Protein 2HDZ (pdb70)

InterPro domains:
  IPR009071 High mobility group box domain [PF00505] (112-179)
  IPR009071 High mobility group box domain [PF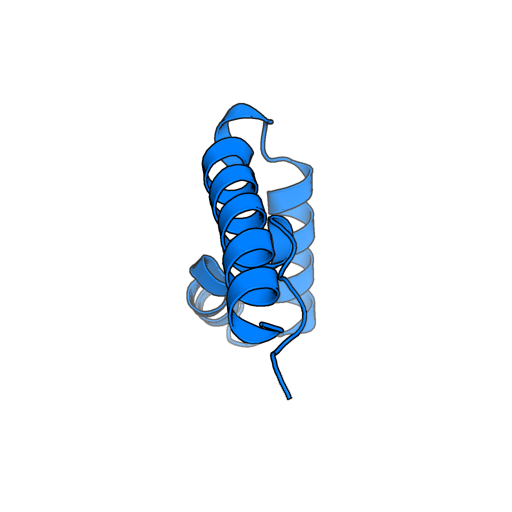00505] (197-263)
  IPR009071 High mobility group box domain [PF00505] (407-468)
  IPR009071 High mobility group box domain [PF09011] (299-357)
  IPR009071 High mobility group box domain [PS50118] (112-180)
  IPR009071 High mobility group box domain [PS50118] (196-264)
  IPR009071 High mobility group box domain [PS50118] (298-362)
  IPR009071 High mobility group box domain [PS50118] (407-475)
  IPR009071 High mobility group box domain [PS50118] (482-549)
  IPR009071 High mobility group box domain [PS50118] (568-634)
  IPR009071 High mobility group box domain [SM00398] (111-181)
  IPR009071 High mobility group box domain [SM00398] (195-265)
  IPR009071 High mobility group box domain [SM00398] (297-363)
  IPR009071 High mobility group box domain [SM00398] (406-476)
  IPR009071 High mobility group box domain [SM00398] (481-550)
  IPR009071 High mobility group box domain [SM00398] (567-635)
  IPR029215 High mobility group box domain 5 [PF14887] (479-563)
  IPR029215 High mobility group box domain 5 [cd22002] (480-551)
  IPR036910 High mobility group box domain superfamily [G3DSA:1.10.30.10] (102-194)
  IPR036910 High mobility group box domain superfamily [G3DSA:1.10.30.10] (195-261)

Organism: Homo sapiens (NCBI:txid9606)

GO terms:
  GO:0001181 RNA polymerase I general transcription initiation factor activity (F, IDA)
  GO:0005730 nucleolus (C, IDA)
  GO:0006361 transcription initiation at RNA polymerase I promoter (P, IDA)
  GO:0005515 protein binding (F, IPI)
  GO:0003682 chromatin binding (F, IDA)
  GO:0006360 transcription by RNA polymerase I (P, IMP)
  GO:0005654 nucleoplasm (C, TAS)
  GO:0001650 fibrillar center (C, IDA)
  GO:0097110 scaffold protein binding (F, IPI)
  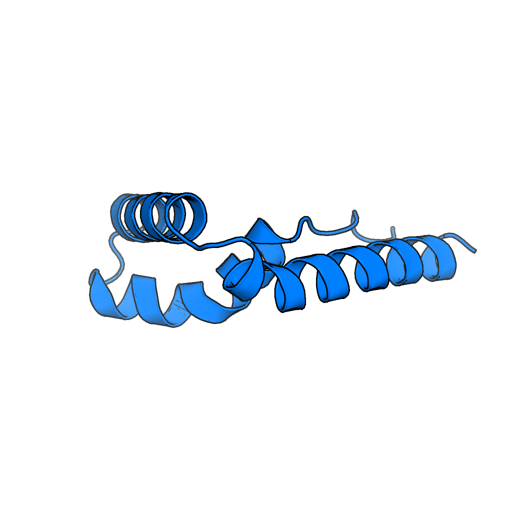GO:0005634 nucleus (C, IDA)
  GO:0001164 RNA polymerase I core promoter sequence-specific DNA binding (F, IDA)
  GO:0001165 RNA polymerase I cis-regulatory region sequence-specific DNA binding (F, IDA)
  GO:0003723 RNA binding (F, HDA)

Radius of gyration: 13.79 Å; Cα contacts (8 Å, |Δi|>4): 44; chains: 1; bounding box: 23×40×27 Å

CATH classification: 1.10.30.10

Secondary structure (DSSP, 8-state):
-PPPPPPHHHHHHHHHHHHHHHHTTT-HHHHHHHHHHHHHH--HHHHHHHHHHHHHHHHHHHHHH-

Nearest PDB structures (foldseek):
  2hdz-assembly1_A  TM=1.015E+00  e=1.713E-08  Homo sapiens
  4s2q-assembly1_D  TM=9.081E-01  e=8.600E-02  Mus musculus
  1gt0-assembly1_D  TM=8.607E-01  e=3.034E-01  Mus musculus
  2co9-assembly1_A  TM=8.203E-01  e=7.929E-01  Mus musculus
  1v63-assembly1_A  TM=7.099E-01  e=7.762E+00  Mus musculus

Solvent-accessible surface area: 5298 Å² total; per-residue (Å²): 207,32,137,85,46,65,146,16,29,62,27,15,47,95,66,28,55,50,95,17,40,77,158,53,180,105,61,178,119,109,0,96,118,16,1,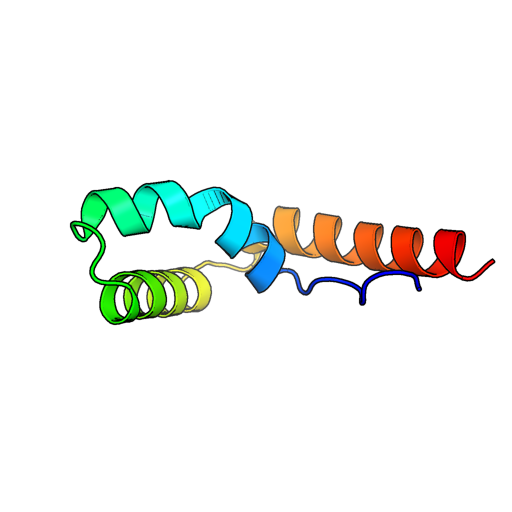75,118,48,22,110,123,23,98,157,160,78,26,87,97,31,83,126,93,19,52,85,22,73,116,129,57,92,142,88,109,130

Sequence (66 aa):
LPESPKRAEEIWQQSVIGDYLARFKNDRVKALKAMEMTWNNMEKKEKLMWIKKAAEDQKRYERELS

Foldseek 3Di:
DDDDQDALLRVVCVVCLVVLCVVVVNPNVRSVVVSVVVVVPDDPVRSVVSNVVSVVSVVVSVVVVD

Structure (mmCIF, N/CA/C/O backbone):
data_2HDZ
#
_entry.id   2HDZ
#
_cell.length_a   60.812
_cell.length_b   60.812
_cell.length_c   63.158
_cell.angle_alpha   90.000
_cell.angle_beta   90.000
_cell.angle_gamma   120.000
#
_symmetry.space_group_name_H-M   'P 65'
#
loop_
_entity.id
_entity.type
_entity.pdbx_description
1 polymer 'Nucleolar transcription factor 1'
2 water water
#
loop_
_atom_site.group_PDB
_atom_site.id
_atom_site.type_symbol
_atom_site.label_atom_id
_atom_site.label_alt_id
_atom_site.label_comp_id
_atom_site.label_asym_id
_atom_site.label_entity_id
_atom_site.label_seq_id
_atom_site.pdbx_PDB_ins_code
_atom_site.Cartn_x
_atom_site.Cartn_y
_atom_site.Cartn_z
_atom_site.occupancy
_atom_site.B_iso_or_equiv
_atom_site.auth_seq_id
_atom_site.auth_comp_id
_atom_site.auth_asym_id
_atom_site.auth_atom_id
_atom_site.pdbx_PDB_model_num
ATOM 1 N N . LEU A 1 4 ? 36.871 -1.531 7.974 1.00 34.00 4 LEU A N 1
ATOM 2 C CA . LEU A 1 4 ? 37.254 -2.941 7.824 1.00 32.96 4 LEU A CA 1
ATOM 3 C C . LEU A 1 4 ? 37.142 -3.794 9.104 1.00 31.67 4 LEU A C 1
ATOM 4 O O . LEU A 1 4 ? 37.129 -5.017 8.986 1.00 31.40 4 LEU A O 1
ATOM 9 N N . PRO A 1 5 ? 37.039 -3.167 10.307 1.00 30.85 5 PRO A N 1
ATOM 10 C CA . PRO A 1 5 ? 36.850 -4.034 11.478 1.00 30.03 5 PRO A CA 1
ATOM 11 C C . PRO A 1 5 ? 35.575 -4.877 11.386 1.00 30.04 5 PRO A C 1
ATOM 12 O O . PRO A 1 5 ? 34.520 -4.410 10.946 1.00 29.37 5 PRO A O 1
ATOM 16 N N . GLU A 1 6 ? 35.690 -6.141 11.787 1.00 29.77 6 GLU A N 1
ATOM 17 C CA . GLU A 1 6 ? 34.541 -7.034 11.850 1.00 29.58 6 GLU A CA 1
ATOM 18 C C . GLU A 1 6 ? 33.533 -6.519 12.856 1.00 27.92 6 GLU A C 1
ATOM 19 O O . GLU A 1 6 ? 33.922 -6.029 13.898 1.00 27.84 6 GLU A O 1
ATOM 25 N N . SER A 1 7 ? 32.249 -6.667 12.559 1.00 26.89 7 SER A N 1
ATOM 26 C CA . SER A 1 7 ? 31.184 -6.348 13.507 1.00 26.77 7 SER A CA 1
ATOM 27 C C . SER A 1 7 ? 31.373 -7.085 14.839 1.00 26.17 7 SER A C 1
ATOM 28 O O . SER A 1 7 ? 31.943 -8.201 14.850 1.00 26.03 7 SER A O 1
ATOM 31 N N . PRO A 1 8 ? 30.899 -6.485 15.953 1.00 25.26 8 PRO A N 1
ATOM 32 C CA . PRO A 1 8 ? 30.987 -7.180 17.254 1.00 24.86 8 PRO A CA 1
ATOM 33 C C . PRO A 1 8 ? 30.087 -8.422 17.251 1.00 24.12 8 PRO A C 1
ATOM 34 O O . PRO A 1 8 ? 29.012 -8.385 16.672 1.00 24.15 8 PRO A O 1
ATOM 38 N N . LYS A 1 9 ? 30.543 -9.501 17.876 1.00 23.08 9 LYS A N 1
ATOM 39 C CA . LYS A 1 9 ? 29.793 -10.777 17.950 1.00 22.89 9 LYS A CA 1
ATOM 40 C C . LYS A 1 9 ? 28.897 -10.839 19.182 1.00 22.94 9 LYS A C 1
ATOM 41 O O . LYS A 1 9 ? 29.324 -10.454 20.272 1.00 22.17 9 LYS A O 1
ATOM 47 N N . ARG A 1 10 ? 27.664 -11.332 19.024 1.00 22.27 10 ARG A N 1
ATOM 48 C CA . ARG A 1 10 ? 26.734 -11.467 20.152 1.00 23.99 10 ARG A CA 1
ATOM 49 C C . ARG A 1 10 ? 27.170 -12.659 21.014 1.00 21.14 10 ARG A C 1
ATOM 50 O O . ARG A 1 10 ? 27.852 -13.533 20.526 1.00 20.60 10 ARG A O 1
ATOM 58 N N . ALA A 1 11 ? 26.747 -12.706 22.270 1.00 19.85 11 ALA A N 1
ATOM 59 C CA . ALA A 1 11 ? 27.105 -13.819 23.161 1.00 18.50 11 ALA A CA 1
ATOM 60 C C . ALA A 1 11 ? 26.813 -15.197 22.517 1.00 17.38 11 ALA A C 1
ATOM 61 O O . ALA A 1 11 ? 27.640 -16.113 22.568 1.00 16.65 11 ALA A O 1
ATOM 63 N N . GLU A 1 12 ? 25.643 -15.325 21.874 1.00 16.47 12 GLU A N 1
ATOM 64 C CA . GLU A 1 12 ? 25.208 -16.605 21.305 1.00 16.76 12 GLU A CA 1
ATOM 65 C C . GLU A 1 12 ? 26.138 -17.077 20.184 1.00 16.63 12 GLU A C 1
ATOM 66 O O . GLU A 1 12 ? 26.456 -18.249 20.074 1.00 15.74 12 GLU A O 1
ATOM 72 N N . GLU A 1 13 ? 26.543 -16.144 19.342 1.00 17.26 13 GLU A N 1
ATOM 73 C CA . GLU A 1 13 ? 27.490 -16.408 18.246 1.00 18.50 13 GLU A CA 1
ATOM 74 C C . GLU A 1 13 ? 28.867 -16.883 18.744 1.00 17.43 13 GLU A C 1
ATOM 75 O O . GLU A 1 13 ? 29.430 -17.818 18.194 1.00 16.55 13 GLU A O 1
ATOM 81 N N . ILE A 1 14 ? 29.385 -16.247 19.797 1.00 16.31 14 ILE A N 1
ATOM 82 C CA . ILE A 1 14 ? 30.645 -16.649 20.397 1.00 16.77 14 ILE A CA 1
ATOM 83 C C . ILE A 1 14 ? 30.540 -18.086 20.954 1.00 17.66 14 ILE A C 1
ATOM 84 O O . ILE A 1 14 ? 31.427 -18.940 20.726 1.00 16.80 14 ILE A O 1
ATOM 89 N N . TRP A 1 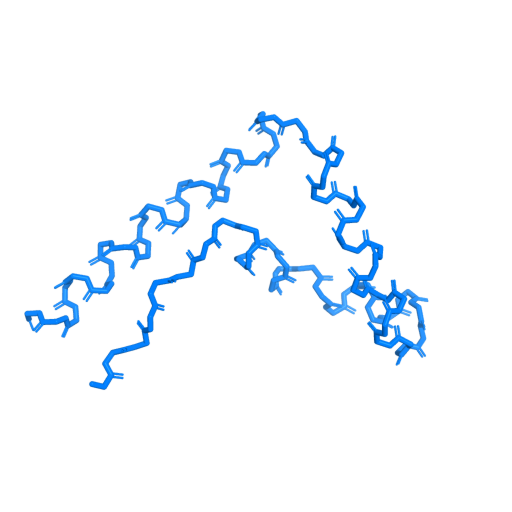15 ? 29.442 -18.365 21.645 1.00 17.60 15 TRP A N 1
ATOM 90 C CA . TRP A 1 15 ? 29.207 -19.716 22.138 1.00 18.18 15 TRP A CA 1
ATOM 91 C C . TRP A 1 15 ? 29.096 -20.698 20.975 1.00 19.28 15 TRP A C 1
ATOM 92 O O . TRP A 1 15 ? 29.736 -21.754 21.002 1.00 19.35 15 TRP A O 1
ATOM 103 N N . GLN A 1 16 ? 28.273 -20.376 19.971 1.00 19.89 16 GLN A N 1
ATOM 104 C CA . GLN A 1 16 ? 28.135 -21.227 18.775 1.00 21.53 16 GLN A CA 1
ATOM 105 C C . GLN A 1 16 ? 29.487 -21.602 18.158 1.00 22.01 16 GLN A C 1
ATOM 106 O O . GLN A 1 16 ? 29.721 -22.766 17.798 1.00 21.09 16 GLN A O 1
ATOM 112 N N . GLN A 1 17 ? 30.370 -20.614 18.025 1.00 22.01 17 GLN A N 1
ATOM 113 C CA . GLN A 1 17 ? 31.703 -20.871 17.474 1.00 23.17 17 GLN A CA 1
ATOM 114 C C . GLN A 1 17 ? 32.459 -21.924 18.286 1.00 22.63 17 GLN A C 1
ATOM 115 O O . GLN A 1 17 ? 33.164 -22.758 17.721 1.00 22.44 17 GLN A O 1
ATOM 121 N N . SER A 1 18 ? 32.278 -21.887 19.604 1.00 22.93 18 SER A N 1
ATOM 122 C CA . SER A 1 18 ? 32.980 -22.776 20.537 1.00 22.57 18 SER A CA 1
ATOM 123 C C . SER A 1 18 ? 32.496 -24.224 20.414 1.00 22.65 18 SER A C 1
ATOM 124 O O . SER A 1 18 ? 33.236 -25.155 20.727 1.00 24.02 18 SER A O 1
ATOM 127 N N . VAL A 1 19 ? 31.273 -24.418 19.949 1.00 22.61 19 VAL A N 1
ATOM 128 C CA . VAL A 1 19 ? 30.645 -25.768 19.948 1.00 23.09 19 VAL A CA 1
ATOM 129 C C . VAL A 1 19 ? 30.264 -26.363 18.580 1.00 23.49 19 VAL A C 1
ATOM 130 O O . VAL A 1 19 ? 29.920 -27.562 18.492 1.00 22.89 19 VAL A O 1
ATOM 134 N N . ILE A 1 20 ? 30.284 -25.532 17.537 1.00 22.73 20 ILE A N 1
ATOM 135 C CA . ILE A 1 20 ? 29.835 -25.954 16.207 1.00 23.04 20 ILE A CA 1
ATOM 136 C C . ILE A 1 20 ? 30.520 -27.257 15.690 1.00 23.43 20 ILE A C 1
ATOM 137 O O . ILE A 1 20 ? 29.840 -28.154 15.203 1.00 22.71 20 ILE A O 1
ATOM 142 N N . GLY A 1 21 ? 31.841 -27.355 15.808 1.00 24.35 21 GLY A N 1
ATOM 143 C CA . GLY A 1 21 ? 32.561 -28.573 15.408 1.00 25.87 21 GLY A CA 1
ATOM 144 C C . GLY A 1 21 ? 31.977 -29.827 16.048 1.00 27.54 21 GLY A C 1
ATOM 145 O O . GLY A 1 21 ? 31.756 -30.844 15.366 1.00 28.16 21 GLY A O 1
ATOM 146 N N . ASP A 1 22 ? 31.696 -29.753 17.354 1.00 28.18 22 ASP A N 1
ATOM 147 C CA . ASP A 1 22 ? 31.074 -30.868 18.081 1.00 29.36 22 ASP A CA 1
ATOM 148 C C . ASP A 1 22 ? 29.669 -31.208 17.600 1.00 29.77 22 ASP A C 1
ATOM 149 O O . ASP A 1 22 ? 29.363 -32.382 17.414 1.00 29.13 22 ASP A O 1
ATOM 154 N N . TYR A 1 23 ? 28.818 -30.202 17.395 1.00 29.64 23 TYR A N 1
ATOM 155 C CA . TYR A 1 23 ? 27.460 -30.470 16.903 1.00 30.24 23 TYR A CA 1
ATOM 156 C C . TYR A 1 23 ? 27.440 -31.059 15.484 1.00 30.77 23 TYR A C 1
ATOM 157 O O . TYR A 1 23 ? 26.630 -31.954 15.191 1.00 30.63 23 TYR A O 1
ATOM 166 N N . LEU A 1 24 ? 28.323 -30.553 14.622 1.00 31.18 24 LEU A N 1
ATOM 167 C CA . LEU A 1 24 ? 28.478 -31.077 13.263 1.00 32.05 24 LEU A CA 1
ATOM 168 C C . LEU A 1 24 ? 28.941 -32.537 13.253 1.00 33.25 24 LEU A C 1
ATOM 169 O O . LEU A 1 24 ? 28.436 -33.331 12.476 1.00 34.11 24 LEU A O 1
ATOM 174 N N . ALA A 1 25 ? 29.893 -32.877 14.120 1.00 35.18 25 ALA A N 1
ATOM 175 C CA . ALA A 1 25 ? 30.380 -34.254 14.282 1.00 37.05 25 ALA A CA 1
ATOM 176 C C . ALA A 1 25 ? 29.297 -35.160 14.840 1.00 38.42 25 ALA A C 1
ATOM 177 O O . ALA A 1 25 ? 29.184 -36.307 14.429 1.00 38.93 25 ALA A O 1
ATOM 179 N N . ARG A 1 26 ? 28.514 -34.641 15.785 1.00 39.93 26 ARG A N 1
ATOM 180 C CA . ARG A 1 26 ? 27.361 -35.350 16.313 1.00 41.51 26 ARG A CA 1
ATOM 181 C C . ARG A 1 26 ? 26.394 -35.656 15.180 1.00 41.75 26 ARG A C 1
ATOM 182 O O . ARG A 1 26 ? 26.092 -36.816 14.917 1.00 42.65 26 ARG A O 1
ATOM 190 N N . PHE A 1 27 ? 25.926 -34.619 14.492 1.00 41.54 27 PHE A N 1
ATOM 191 C CA . PHE A 1 27 ? 24.864 -34.799 13.514 1.00 41.58 27 PHE A CA 1
ATOM 192 C C . PHE A 1 27 ? 25.354 -35.177 12.117 1.00 41.88 27 PHE A C 1
ATOM 193 O O . PHE A 1 27 ? 24.654 -34.966 11.125 1.00 41.91 27 PHE A O 1
ATOM 201 N N . LYS A 1 28 ? 26.559 -35.752 12.070 1.00 42.15 28 LYS A N 1
ATOM 202 C CA . LYS A 1 28 ? 27.173 -36.268 10.843 1.00 42.56 28 LYS A CA 1
ATOM 203 C C . LYS A 1 28 ? 27.014 -35.247 9.731 1.00 42.39 28 LYS A C 1
ATOM 204 O O . LYS A 1 28 ? 26.606 -35.563 8.611 1.00 42.45 28 LYS A O 1
ATOM 210 N N . ASN A 1 29 ? 27.306 -33.999 10.088 1.00 41.91 29 ASN A N 1
ATOM 211 C CA . ASN A 1 29 ? 27.358 -32.872 9.154 1.00 41.24 29 ASN A CA 1
ATOM 212 C C . ASN A 1 29 ? 26.027 -32.476 8.488 1.00 40.08 29 ASN A C 1
ATOM 213 O O . ASN A 1 29 ? 26.015 -31.837 7.434 1.00 40.78 29 ASN A O 1
ATOM 218 N N . ASP A 1 30 ? 24.914 -32.862 9.115 1.00 38.68 30 ASP A N 1
ATOM 219 C CA . ASP A 1 30 ? 23.601 -32.290 8.804 1.00 36.74 30 ASP A CA 1
ATOM 220 C C . ASP A 1 30 ? 23.590 -30.908 9.463 1.00 35.45 30 ASP A C 1
ATOM 221 O O . ASP A 1 30 ? 23.425 -30.795 10.679 1.00 34.49 30 ASP A O 1
ATOM 226 N N . ARG A 1 31 ? 23.797 -29.873 8.645 1.00 33.91 31 ARG A N 1
ATOM 227 C CA . ARG A 1 31 ? 24.014 -28.517 9.1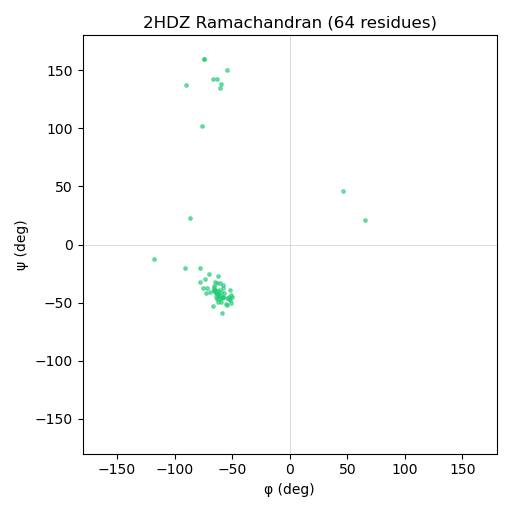39 1.00 31.94 31 ARG A CA 1
ATOM 228 C C . ARG A 1 31 ? 22.756 -27.879 9.702 1.00 31.09 31 ARG A C 1
ATOM 229 O O . ARG A 1 31 ? 22.833 -27.179 10.694 1.00 29.37 31 ARG A O 1
ATOM 237 N N . VAL A 1 32 ? 21.595 -28.124 9.092 1.00 30.38 32 VAL A N 1
ATOM 238 C CA . VAL A 1 32 ? 20.349 -27.537 9.622 1.00 29.85 32 VAL A CA 1
ATOM 239 C C . VAL A 1 32 ? 19.979 -28.096 10.997 1.00 29.11 32 VAL A C 1
ATOM 240 O O . VAL A 1 32 ? 19.485 -27.367 11.854 1.00 27.63 32 VAL A O 1
ATOM 244 N N . LYS A 1 33 ? 20.256 -29.380 11.188 1.00 29.03 33 LYS A N 1
ATOM 245 C CA . LYS A 1 33 ? 20.001 -30.079 12.431 1.00 29.08 33 LYS A CA 1
ATOM 246 C C . LYS A 1 33 ? 20.997 -29.660 13.506 1.00 28.42 33 LYS A C 1
ATOM 247 O O . LYS A 1 33 ? 20.614 -29.479 14.656 1.00 27.53 33 LYS A O 1
ATOM 253 N N . ALA A 1 34 ? 22.274 -29.527 13.133 1.00 27.67 34 ALA A N 1
ATOM 254 C CA . ALA A 1 34 ? 23.293 -29.041 14.068 1.00 26.92 34 ALA A CA 1
ATOM 255 C C . ALA A 1 34 ? 22.895 -27.648 14.560 1.00 26.51 34 ALA A C 1
ATOM 256 O O . ALA A 1 34 ? 22.937 -27.390 15.750 1.00 26.98 34 ALA A O 1
ATOM 258 N N . LEU A 1 35 ? 22.480 -26.776 13.640 1.00 25.43 35 LEU A N 1
ATOM 259 C CA . LEU A 1 35 ? 22.062 -25.426 13.975 1.00 25.30 35 LEU A CA 1
ATOM 260 C C . LEU A 1 35 ? 20.790 -25.415 14.821 1.00 24.86 35 LEU A C 1
ATOM 261 O O . LEU A 1 35 ? 20.640 -24.594 15.723 1.00 23.40 35 LEU A O 1
ATOM 266 N N . LYS A 1 36 ? 19.864 -26.329 14.518 1.00 23.46 36 LYS A N 1
ATOM 267 C CA . LYS A 1 36 ? 18.653 -26.425 15.321 1.00 22.90 36 LYS A CA 1
ATOM 268 C C . LYS A 1 36 ? 18.997 -26.813 16.751 1.00 21.04 36 LYS A C 1
ATOM 269 O O . LYS A 1 36 ? 18.481 -26.230 17.687 1.00 21.17 36 LYS A O 1
ATOM 275 N N . ALA A 1 37 ? 19.845 -27.821 16.895 1.00 20.57 37 ALA A N 1
ATOM 276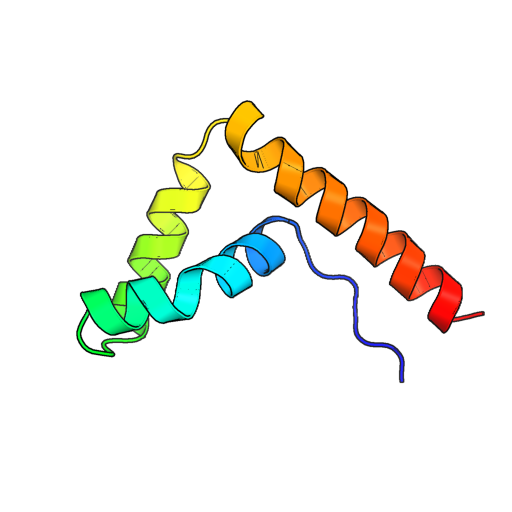 C CA . ALA A 1 37 ? 20.287 -28.332 18.176 1.00 21.74 37 ALA A CA 1
ATOM 277 C C . ALA A 1 37 ? 20.964 -27.230 18.983 1.00 22.05 37 ALA A C 1
ATOM 278 O O . ALA A 1 37 ? 20.700 -27.063 20.178 1.00 21.64 37 ALA A O 1
ATOM 280 N N . MET A 1 38 ? 21.846 -26.468 18.328 1.00 21.78 38 MET A N 1
ATOM 281 C CA . MET A 1 38 ? 22.490 -25.356 19.018 1.00 23.60 38 MET A CA 1
ATOM 282 C C . MET A 1 38 ? 21.484 -24.292 19.462 1.00 22.62 38 MET A C 1
ATOM 283 O O . MET A 1 38 ? 21.587 -23.749 20.562 1.00 23.51 38 MET A O 1
ATOM 288 N N . GLU A 1 39 ? 20.505 -23.999 18.615 1.00 23.29 39 GLU A N 1
ATOM 289 C CA . GLU A 1 39 ? 19.461 -23.033 18.957 1.00 24.40 39 GLU A CA 1
ATOM 290 C C . GLU A 1 39 ? 18.697 -23.483 20.215 1.00 23.79 39 GLU A C 1
ATOM 291 O O . GLU A 1 39 ? 18.523 -22.708 21.172 1.00 22.38 39 GLU A O 1
ATOM 297 N N . MET A 1 40 ? 18.268 -24.748 20.222 1.00 22.96 40 MET A N 1
ATOM 298 C CA . MET A 1 40 ? 17.579 -25.334 21.393 1.00 22.77 40 MET A CA 1
ATOM 299 C C . MET A 1 40 ? 18.423 -25.251 22.676 1.00 22.06 40 MET A C 1
ATOM 300 O O . MET A 1 40 ? 17.926 -24.951 23.777 1.00 21.68 40 MET A O 1
ATOM 305 N N . THR A 1 41 ? 19.714 -25.528 22.526 1.00 21.55 41 THR A N 1
ATOM 306 C CA . THR A 1 41 ? 20.628 -25.569 23.666 1.00 21.17 41 THR A CA 1
ATOM 307 C C . THR A 1 41 ? 20.800 -24.178 24.277 1.00 20.39 41 THR A C 1
ATOM 308 O O . THR A 1 41 ? 20.590 -24.009 25.477 1.00 20.31 41 THR A O 1
ATOM 312 N N . TRP A 1 42 ? 21.157 -23.188 23.453 1.00 20.36 42 TRP A N 1
ATOM 313 C CA . TRP A 1 42 ? 21.257 -21.801 23.888 1.00 20.24 42 TRP A CA 1
ATOM 314 C C . TRP A 1 42 ? 19.958 -21.327 24.537 1.00 21.64 42 TRP A C 1
ATOM 315 O O . TRP A 1 42 ? 19.975 -20.680 25.588 1.00 21.27 42 TRP A O 1
ATOM 326 N N . ASN A 1 43 ? 18.827 -21.628 23.909 1.00 22.95 43 ASN A N 1
ATOM 327 C CA . ASN A 1 43 ? 17.531 -21.209 24.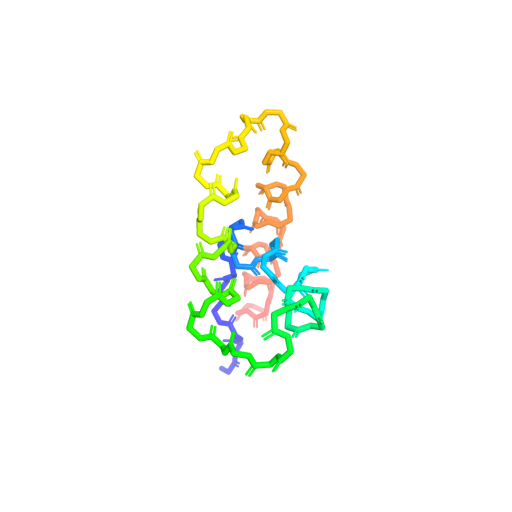477 1.00 24.23 43 ASN A CA 1
ATOM 328 C C . ASN A 1 43 ? 17.235 -21.823 25.852 1.00 24.35 43 ASN A C 1
ATOM 329 O O . ASN A 1 43 ? 16.513 -21.232 26.659 1.00 25.68 43 ASN A O 1
ATOM 334 N N . ASN A 1 44 ? 17.800 -22.993 26.125 1.00 23.94 44 ASN A N 1
ATOM 335 C CA . ASN A 1 44 ? 17.575 -23.690 27.390 1.00 24.14 44 ASN A CA 1
ATOM 336 C C . ASN A 1 44 ? 18.605 -23.343 28.471 1.00 23.70 44 ASN A C 1
ATOM 337 O O . ASN A 1 44 ? 18.343 -23.538 29.657 1.00 24.13 44 ASN A O 1
ATOM 342 N N . MET A 1 45 ? 19.767 -22.822 28.060 1.00 23.57 45 MET A N 1
ATOM 343 C CA . MET A 1 45 ? 20.850 -22.426 28.977 1.00 23.54 45 MET A CA 1
ATOM 344 C C . MET A 1 45 ? 20.401 -21.349 29.955 1.00 23.43 45 MET A C 1
ATOM 345 O O . MET A 1 45 ? 19.759 -20.370 29.547 1.00 23.05 45 MET A O 1
ATOM 350 N N . GLU A 1 46 ? 20.748 -21.525 31.235 1.00 22.91 46 GLU A N 1
ATOM 351 C CA . GLU A 1 46 ? 20.442 -20.526 32.276 1.00 24.34 46 GLU A CA 1
ATOM 352 C C . GLU A 1 46 ? 21.366 -19.319 32.146 1.00 23.75 46 GLU A C 1
ATOM 353 O O . GLU A 1 46 ? 22.450 -19.440 31.590 1.00 21.08 46 GLU A O 1
ATOM 359 N N . LYS A 1 47 ? 20.960 -18.180 32.709 1.00 23.45 47 LYS A N 1
ATOM 360 C CA . LYS A 1 47 ? 21.821 -16.999 32.725 1.00 22.94 47 LYS A CA 1
ATOM 361 C C . LYS A 1 47 ? 23.218 -17.294 33.269 1.00 22.21 47 LYS A C 1
ATOM 362 O O . LYS A 1 47 ? 24.222 -16.776 32.741 1.00 21.22 47 LYS A O 1
ATOM 368 N N . LYS A 1 48 ? 23.301 -18.130 34.301 1.00 21.86 48 LYS A N 1
ATOM 369 C CA . LYS A 1 48 ? 24.618 -18.484 34.853 1.00 22.56 48 LYS A CA 1
ATOM 370 C C . LYS A 1 48 ? 25.560 -19.168 33.851 1.00 21.59 48 LYS A C 1
ATOM 371 O O . LYS A 1 48 ? 26.772 -18.978 33.935 1.00 20.80 48 LYS A O 1
ATOM 377 N N . GLU A 1 49 ? 24.996 -19.962 32.934 1.00 20.97 49 GLU A N 1
ATOM 378 C CA . GLU A 1 49 ? 25.745 -20.621 31.868 1.00 21.85 49 GLU A CA 1
ATOM 379 C C . GLU A 1 49 ? 26.064 -19.634 30.742 1.00 20.74 49 GLU A C 1
ATOM 380 O O . GLU A 1 49 ? 27.081 -19.765 30.076 1.00 20.0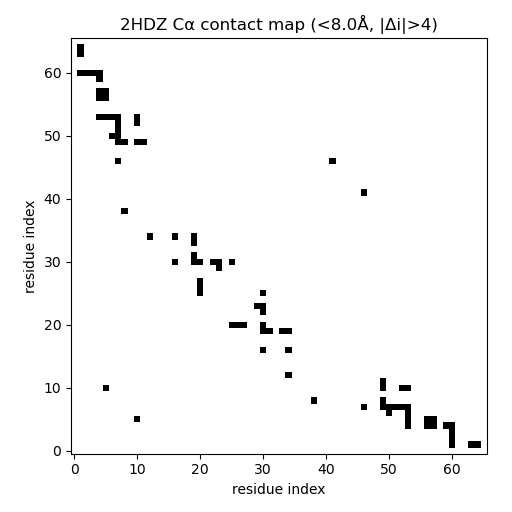3 49 GLU A O 1
ATOM 386 N N . LYS A 1 50 ? 25.179 -18.671 30.504 1.00 19.72 50 LYS A N 1
ATOM 387 C CA . LYS A 1 50 ? 25.437 -17.670 29.451 1.00 19.78 50 LYS A CA 1
ATOM 388 C C . LYS A 1 50 ? 26.410 -16.577 29.855 1.00 18.51 50 LYS A C 1
ATOM 389 O O . LYS A 1 50 ? 26.961 -15.883 29.002 1.00 17.27 50 LYS A O 1
ATOM 395 N N . LEU A 1 51 ? 26.590 -16.387 31.161 1.00 18.64 51 LEU A N 1
ATOM 396 C CA . LEU A 1 51 ? 27.429 -15.290 31.661 1.00 17.74 51 LEU A CA 1
ATOM 397 C C . LEU A 1 51 ? 28.830 -15.220 31.038 1.00 18.30 51 LEU A C 1
ATOM 398 O O . LEU A 1 51 ? 29.283 -14.136 30.661 1.00 17.86 51 LEU A O 1
ATOM 403 N N . MET A 1 52 ? 29.560 -16.340 30.963 1.00 18.05 52 MET A N 1
ATOM 404 C CA . MET A 1 52 ? 30.902 -16.253 30.363 1.00 19.11 52 MET A CA 1
ATOM 405 C C . MET A 1 52 ? 30.867 -15.715 28.926 1.00 17.78 52 MET A C 1
ATOM 406 O O . MET A 1 52 ? 31.785 -15.015 28.494 1.00 17.78 52 MET A O 1
ATOM 411 N N . TRP A 1 53 ? 29.811 -16.064 28.194 1.00 17.74 53 TRP A N 1
ATOM 412 C CA . TRP A 1 53 ? 29.618 -15.634 26.803 1.00 18.03 53 TRP A CA 1
ATOM 413 C C . TRP A 1 53 ? 29.184 -14.156 26.700 1.00 18.25 53 TRP A C 1
ATOM 414 O O . TRP A 1 53 ? 29.595 -13.437 25.785 1.00 17.89 53 TRP A O 1
ATOM 425 N N . ILE A 1 54 ? 28.353 -13.728 27.644 1.00 18.04 54 ILE A N 1
ATOM 426 C CA . ILE A 1 54 ? 27.997 -12.309 27.806 1.00 18.93 54 ILE A CA 1
ATOM 427 C C . ILE A 1 54 ? 29.271 -11.472 28.027 1.00 18.49 54 ILE A C 1
ATOM 428 O O . ILE A 1 54 ? 29.454 -10.436 27.403 1.00 18.49 54 ILE A O 1
ATOM 433 N N . LYS A 1 55 ? 30.164 -11.942 28.888 1.00 18.52 55 LYS A N 1
ATOM 434 C CA . LYS A 1 55 ? 31.446 -11.263 29.118 1.00 19.21 55 LYS A CA 1
ATOM 435 C C . LYS A 1 55 ? 32.313 -11.162 27.866 1.00 19.29 55 LYS A C 1
ATOM 436 O O . LYS A 1 55 ? 32.865 -10.103 27.581 1.00 18.56 55 LYS A O 1
ATOM 442 N N . LYS A 1 56 ? 32.442 -12.271 27.142 1.00 19.06 56 LYS A N 1
ATOM 443 C CA . LYS A 1 56 ? 33.159 -12.305 25.870 1.00 18.89 56 LYS A CA 1
ATOM 444 C C . LYS A 1 56 ? 32.547 -11.336 24.828 1.00 18.68 56 LYS A C 1
ATOM 445 O O . LYS A 1 56 ? 33.276 -10.655 24.095 1.00 18.00 56 LYS A O 1
ATOM 451 N N . ALA A 1 57 ? 31.223 -11.278 24.773 1.00 18.95 57 ALA A N 1
ATOM 452 C CA . ALA A 1 57 ? 30.553 -10.311 23.907 1.00 20.37 57 ALA A CA 1
ATOM 453 C C . ALA A 1 57 ? 30.827 -8.846 24.298 1.00 21.27 57 ALA A C 1
ATOM 454 O O . ALA A 1 57 ? 31.035 -7.985 23.413 1.00 21.76 57 ALA A O 1
ATOM 456 N N . ALA A 1 58 ? 30.808 -8.556 25.601 1.00 21.93 58 ALA A N 1
ATOM 457 C CA . ALA A 1 58 ? 31.203 -7.228 26.101 1.00 22.36 58 ALA A CA 1
ATOM 458 C C . ALA A 1 58 ? 32.640 -6.872 25.695 1.00 22.79 58 ALA A C 1
ATOM 459 O O . ALA A 1 58 ? 32.898 -5.764 25.248 1.00 23.33 58 ALA A O 1
ATOM 461 N N . GLU A 1 59 ? 33.568 -7.807 25.841 1.00 22.61 59 GLU A N 1
ATOM 462 C CA . GLU A 1 59 ? 34.939 -7.581 25.419 1.00 24.12 59 GLU A CA 1
ATOM 463 C C . GLU A 1 59 ? 35.061 -7.406 23.902 1.00 23.67 59 GLU A C 1
ATOM 464 O O . GLU A 1 59 ? 35.939 -6.681 23.428 1.00 23.36 59 GLU A O 1
ATOM 470 N N . ASP A 1 60 ? 34.209 -8.071 23.130 1.00 22.79 60 ASP A N 1
ATOM 471 C CA . ASP A 1 60 ? 34.331 -7.928 21.675 1.00 22.72 60 ASP A CA 1
ATOM 472 C C . ASP A 1 60 ? 33.820 -6.562 21.219 1.00 22.35 60 ASP A C 1
ATOM 473 O O . ASP A 1 60 ? 34.275 -6.029 20.217 1.00 23.09 60 ASP A O 1
ATOM 478 N N . GLN A 1 61 ? 32.861 -6.008 21.945 1.00 22.90 61 GLN A N 1
ATOM 479 C CA . GLN A 1 61 ? 32.427 -4.632 21.726 1.00 23.85 61 GLN A CA 1
ATOM 480 C C . GLN A 1 61 ? 33.588 -3.652 21.965 1.00 24.32 61 GLN A C 1
ATOM 481 O O . GLN A 1 61 ? 33.749 -2.692 21.230 1.00 23.49 61 GLN A O 1
ATOM 487 N N . LYS A 1 62 ? 34.401 -3.919 22.985 1.00 24.97 62 LYS A N 1
ATOM 488 C CA . LYS A 1 62 ? 35.605 -3.140 23.235 1.00 26.75 62 LYS A CA 1
ATOM 489 C C . LYS A 1 62 ? 36.673 -3.379 22.164 1.00 27.07 62 LYS A C 1
ATOM 490 O O . LYS A 1 62 ? 37.337 -2.426 21.733 1.00 26.61 62 LYS A O 1
ATOM 496 N N . ARG A 1 63 ? 36.842 -4.633 21.729 1.00 27.41 63 ARG A N 1
ATOM 497 C CA . ARG A 1 63 ? 37.700 -4.923 20.560 1.00 28.13 63 ARG A CA 1
ATOM 498 C C . ARG A 1 63 ? 37.300 -4.124 19.310 1.00 27.50 63 ARG A C 1
ATOM 499 O O . ARG A 1 63 ? 38.144 -3.503 18.674 1.00 27.59 63 ARG A O 1
ATOM 507 N N . TYR A 1 64 ? 36.021 -4.179 18.946 1.00 26.66 64 TYR A N 1
ATOM 508 C CA . TYR A 1 64 ? 35.480 -3.343 17.861 1.00 26.20 64 TYR A CA 1
ATOM 509 C C . TYR A 1 64 ? 35.824 -1.854 18.015 1.00 26.51 64 TYR A C 1
ATOM 510 O O . TYR A 1 64 ? 36.306 -1.222 17.070 1.00 25.64 64 TYR A O 1
ATOM 519 N N . GLU A 1 65 ? 35.565 -1.306 19.202 1.00 27.87 65 GLU A N 1
ATOM 520 C CA . GLU A 1 65 ? 35.843 0.104 19.506 1.00 29.90 65 GLU A CA 1
ATOM 521 C C . GLU A 1 65 ? 37.327 0.495 19.399 1.00 30.61 65 GLU A C 1
ATOM 522 O O . GLU A 1 65 ? 37.652 1.555 18.840 1.00 30.77 65 GLU A O 1
ATOM 528 N N . ARG A 1 66 ? 38.218 -0.348 19.926 1.00 31.65 66 ARG A N 1
ATOM 529 C CA . ARG A 1 66 ? 39.666 -0.206 19.700 1.00 33.17 66 ARG A CA 1
ATOM 530 C C . ARG A 1 66 ? 40.001 -0.182 18.207 1.00 33.07 66 ARG A C 1
ATOM 531 O O . ARG A 1 66 ? 40.699 0.724 17.739 1.00 33.72 66 ARG A O 1
ATOM 539 N N . GLU A 1 67 ? 39.504 -1.168 17.460 1.00 33.05 67 GLU A N 1
ATOM 540 C CA . GLU A 1 67 ? 39.782 -1.271 16.028 1.00 32.97 67 GLU A CA 1
ATOM 541 C C . GLU A 1 67 ? 39.246 -0.101 15.194 1.00 33.21 67 GLU A C 1
ATOM 542 O O . GLU A 1 67 ? 39.861 0.290 14.187 1.00 33.51 67 GLU A O 1
ATOM 548 N N . LEU A 1 68 ? 38.116 0.464 15.611 1.00 32.67 68 LEU A N 1
ATOM 549 C CA . LEU A 1 68 ? 37.607 1.670 14.975 1.00 32.24 68 LEU A CA 1
ATOM 550 C C . LEU A 1 68 ? 38.537 2.865 15.212 1.00 33.25 68 LEU A C 1
ATOM 551 O O . LEU A 1 68 ? 38.772 3.660 14.304 1.00 33.78 68 LEU A O 1
ATOM 556 N N . SER A 1 69 ? 39.078 2.993 16.421 1.00 34.30 69 SER A N 1
ATOM 557 C CA . SER A 1 69 ? 40.097 4.017 16.676 1.00 35.40 69 SER A CA 1
ATOM 558 C C . SER A 1 69 ? 41.521 3.447 16.615 1.00 35.89 69 SER A C 1
ATOM 559 O O . SER A 1 69 ? 41.950 2.917 15.579 1.00 36.12 69 SER A O 1
#

B-factor: mean 28.53, std 8.92, range [10.28, 65.08]